Protein AF-A0AB38G124-F1 (afdb_monomer_lite)

Secondary structure (DSSP, 8-state):
---------------------THHHHHHHHT---TT--HHHHHHHHHHHHHHHHHHHHHHHHHHHHHHH-SS-TTS--HHHHHHHHHHHHHHHHHHHHHHHHHHHHHHHHHHH--

Foldseek 3Di:
DDDDDDDDPPPPPPPPPPPVVLVVVLVVLVPDDCPPPDLVRLVVLLVVLVVVLVVLVVVVVVLVVCVVPPPPPPPDDDPVVVVVSVSVSVSSNVSSVVSSVVSVVVSVVVVVVVD

Sequence (115 aa):
MANADTTTEACPDLLPASDIHYSMMAGALAGISFDDMSDEDCLTLMYCCDESRNGLCHCLSVLSNVLSNAKTTAEVTSPQEIAHTLSAISHLVPALTDLSRYLLTDLQQRRIVVN

Organism: NCBI:txid158877

pLDDT: mean 74.61, std 18.46, range [38.94, 96.0]

Radius of gyration: 23.44 Å; chains: 1; bounding box: 36×50×84 Å

Structure (mmCIF, N/CA/C/O backbone):
data_AF-A0AB38G124-F1
#
_entry.id   AF-A0AB38G124-F1
#
loop_
_atom_site.group_PDB
_atom_site.id
_atom_site.type_symbol
_atom_site.label_atom_id
_atom_site.label_alt_id
_atom_site.label_comp_id
_atom_site.label_asym_id
_atom_site.label_entity_id
_atom_site.label_seq_id
_atom_site.pdbx_PDB_ins_code
_atom_site.Cartn_x
_atom_site.Cartn_y
_atom_site.Cartn_z
_atom_site.occupancy
_atom_site.B_iso_or_equiv
_atom_site.auth_seq_id
_atom_site.auth_comp_id
_atom_site.auth_asym_id
_atom_site.auth_atom_id
_atom_site.pdbx_PDB_model_num
ATOM 1 N N . MET A 1 1 ? 15.152 -39.611 -56.383 1.00 39.06 1 MET A N 1
ATOM 2 C CA . MET A 1 1 ? 14.397 -38.350 -56.236 1.00 39.06 1 MET A CA 1
ATOM 3 C C . MET A 1 1 ? 13.471 -38.535 -55.051 1.00 39.06 1 MET A C 1
ATOM 5 O O . MET A 1 1 ? 12.558 -39.341 -55.152 1.00 39.06 1 MET A O 1
ATOM 9 N N . ALA A 1 2 ? 13.797 -37.923 -53.915 1.00 39.44 2 ALA A N 1
ATOM 10 C CA . ALA A 1 2 ? 13.037 -38.039 -52.674 1.00 39.44 2 ALA A CA 1
ATOM 11 C C . ALA A 1 2 ? 12.370 -36.690 -52.389 1.00 39.44 2 ALA A C 1
ATOM 13 O O . ALA A 1 2 ? 13.032 -35.657 -52.452 1.00 39.44 2 ALA A O 1
ATOM 14 N N . ASN A 1 3 ? 11.065 -36.733 -52.140 1.00 45.16 3 ASN A N 1
ATOM 15 C CA . ASN A 1 3 ? 10.234 -35.616 -51.718 1.00 45.16 3 ASN A CA 1
ATOM 16 C C . ASN A 1 3 ? 9.958 -35.800 -50.218 1.00 45.16 3 ASN A C 1
ATOM 18 O O . ASN A 1 3 ? 9.489 -36.870 -49.837 1.00 45.16 3 ASN A O 1
ATOM 22 N N . ALA A 1 4 ? 10.291 -34.804 -49.400 1.00 47.00 4 ALA A N 1
ATOM 23 C CA . ALA A 1 4 ? 9.842 -34.626 -48.014 1.00 47.00 4 ALA A CA 1
ATOM 24 C C . ALA A 1 4 ? 10.146 -33.157 -47.663 1.00 47.00 4 ALA A C 1
ATOM 26 O O . ALA A 1 4 ? 11.305 -32.751 -47.638 1.00 47.00 4 ALA A O 1
ATOM 27 N N . ASP A 1 5 ? 9.156 -32.284 -47.809 1.00 43.41 5 ASP A N 1
ATOM 28 C CA . ASP A 1 5 ? 8.234 -31.844 -46.751 1.00 43.41 5 ASP A CA 1
ATOM 29 C C . ASP A 1 5 ? 8.864 -30.815 -45.804 1.00 43.41 5 ASP A C 1
ATOM 31 O O . ASP A 1 5 ? 9.490 -31.104 -44.789 1.00 43.41 5 ASP A O 1
ATOM 35 N N . THR A 1 6 ? 8.648 -29.561 -46.199 1.00 49.34 6 THR A N 1
ATOM 36 C CA . THR A 1 6 ? 8.352 -28.424 -45.330 1.00 49.34 6 THR A CA 1
ATOM 37 C C . THR A 1 6 ? 7.479 -28.821 -44.141 1.00 49.34 6 THR A C 1
ATOM 39 O O . THR A 1 6 ? 6.321 -29.167 -44.343 1.00 49.34 6 THR A O 1
ATOM 42 N N . THR A 1 7 ? 7.971 -28.586 -42.926 1.00 43.94 7 THR A N 1
ATOM 43 C CA . THR A 1 7 ? 7.157 -27.966 -41.873 1.00 43.94 7 THR A CA 1
ATOM 44 C C . THR A 1 7 ? 8.047 -27.206 -40.902 1.00 43.94 7 THR A C 1
ATOM 46 O O . THR A 1 7 ? 8.925 -27.751 -40.240 1.00 43.94 7 THR A O 1
ATOM 49 N N . THR A 1 8 ? 7.800 -25.904 -40.891 1.00 48.78 8 THR A N 1
ATOM 50 C CA . THR A 1 8 ? 8.172 -24.913 -39.896 1.00 48.78 8 THR A CA 1
ATOM 51 C C . THR A 1 8 ? 7.670 -25.347 -38.519 1.00 48.78 8 THR A C 1
ATOM 53 O O . THR A 1 8 ? 6.530 -25.066 -38.166 1.00 48.78 8 THR A O 1
ATOM 56 N N . GLU A 1 9 ? 8.512 -25.991 -37.719 1.00 42.31 9 GLU A N 1
ATOM 57 C CA . GLU A 1 9 ? 8.310 -26.035 -36.268 1.00 42.31 9 GLU A CA 1
ATOM 58 C C . GLU A 1 9 ? 8.864 -24.718 -35.718 1.00 42.31 9 GLU A C 1
ATOM 60 O O . GLU A 1 9 ? 10.008 -24.612 -35.272 1.00 42.31 9 GLU A O 1
ATOM 65 N N . ALA A 1 10 ? 8.061 -23.662 -35.872 1.00 39.53 10 ALA A N 1
ATOM 66 C CA . ALA A 1 10 ? 8.247 -22.444 -35.109 1.00 39.53 10 ALA A CA 1
ATOM 67 C C . ALA A 1 10 ? 8.242 -22.856 -33.636 1.00 39.53 10 ALA A C 1
ATOM 69 O O . ALA A 1 10 ? 7.260 -23.415 -33.152 1.00 39.53 10 ALA A O 1
ATOM 70 N N . CYS A 1 11 ? 9.365 -22.614 -32.959 1.00 38.94 11 CYS A N 1
ATOM 71 C CA . CYS A 1 11 ? 9.455 -22.682 -31.511 1.00 38.94 11 CYS A CA 1
ATOM 72 C C . CYS A 1 11 ? 8.225 -21.952 -30.957 1.00 38.94 11 CYS A C 1
ATOM 74 O O . CYS A 1 11 ? 8.057 -20.774 -31.290 1.00 38.94 11 CYS A O 1
ATOM 76 N N . PRO A 1 12 ? 7.321 -22.616 -30.218 1.00 41.97 12 PRO A N 1
ATOM 77 C CA . PRO A 1 12 ? 6.221 -21.897 -29.622 1.00 41.97 12 PRO A CA 1
ATOM 78 C C . PRO A 1 12 ? 6.854 -20.898 -28.662 1.00 41.97 12 PRO A C 1
ATOM 80 O O . PRO A 1 12 ? 7.490 -21.290 -27.681 1.00 41.97 12 PRO A O 1
ATOM 83 N N . ASP A 1 13 ? 6.712 -19.614 -28.992 1.00 40.53 13 ASP A N 1
ATOM 84 C CA . ASP A 1 13 ? 6.847 -18.519 -28.047 1.00 40.53 13 ASP A CA 1
ATOM 85 C C . ASP A 1 13 ? 5.906 -18.851 -26.890 1.00 40.53 13 ASP A C 1
ATOM 87 O O . ASP A 1 13 ? 4.710 -18.554 -26.903 1.00 40.53 13 AS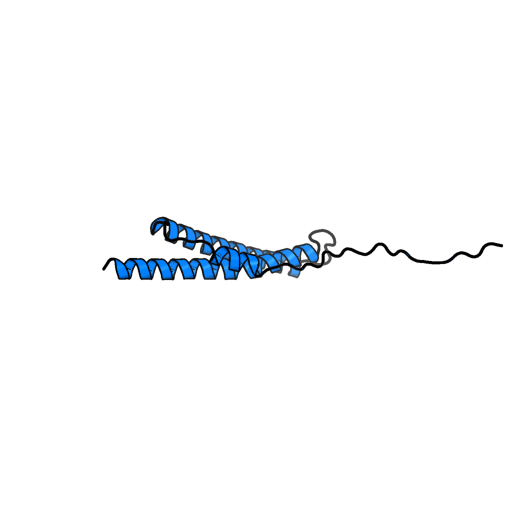P A O 1
ATOM 91 N N . LEU A 1 14 ? 6.458 -19.529 -25.887 1.00 43.69 14 LEU A N 1
ATOM 92 C CA . LEU A 1 14 ? 5.908 -19.622 -24.551 1.00 43.69 14 LEU A CA 1
ATOM 93 C C . LEU A 1 14 ? 6.038 -18.225 -23.949 1.00 43.69 14 LEU A C 1
ATOM 95 O O . LEU A 1 14 ? 6.822 -17.982 -23.035 1.00 43.69 14 LEU A O 1
ATOM 99 N N . LEU A 1 15 ? 5.250 -17.289 -24.480 1.00 45.47 15 LEU A N 1
ATOM 100 C CA . LEU A 1 15 ? 4.767 -16.184 -23.683 1.00 45.47 15 LEU A CA 1
ATOM 101 C C . LEU A 1 15 ? 4.152 -16.851 -22.455 1.00 45.47 15 LEU A C 1
ATOM 103 O O . LEU A 1 15 ? 3.250 -17.680 -22.628 1.00 45.47 15 LEU A O 1
ATOM 107 N N . PRO A 1 16 ? 4.630 -16.570 -21.231 1.00 42.09 16 PRO A N 1
ATOM 108 C CA . PRO A 1 16 ? 3.874 -16.985 -20.075 1.00 42.09 16 PRO A CA 1
ATOM 109 C C . PRO A 1 16 ? 2.514 -16.321 -20.254 1.00 42.09 16 PRO A C 1
ATOM 111 O O . PRO A 1 16 ? 2.410 -15.090 -20.250 1.00 42.09 16 PRO A O 1
ATOM 114 N N . ALA A 1 17 ? 1.502 -17.155 -20.513 1.00 43.25 17 ALA A N 1
ATOM 115 C CA . ALA A 1 17 ? 0.109 -16.810 -20.346 1.00 43.25 17 ALA A CA 1
ATOM 116 C C . ALA A 1 17 ? 0.044 -16.277 -18.927 1.00 43.25 17 ALA A C 1
ATOM 118 O O . ALA A 1 17 ? 0.119 -17.016 -17.947 1.00 43.25 17 ALA A O 1
ATOM 119 N N . SER A 1 18 ? 0.105 -14.960 -18.836 1.00 42.84 18 SER A N 1
ATOM 120 C CA . SER A 1 18 ? 0.210 -14.249 -17.591 1.00 42.84 18 SER A CA 1
ATOM 121 C C . SER A 1 18 ? -1.218 -14.146 -17.082 1.00 42.84 18 SER A C 1
ATOM 123 O O . SER A 1 18 ? -1.815 -13.078 -17.000 1.00 42.84 18 SER A O 1
ATOM 125 N N . ASP A 1 19 ? -1.760 -15.323 -16.755 1.00 43.50 19 ASP A N 1
ATOM 126 C CA . ASP A 1 19 ? -2.793 -15.534 -15.754 1.00 43.50 19 ASP A CA 1
ATOM 127 C C . ASP A 1 19 ? -2.196 -15.073 -14.436 1.00 43.50 19 ASP A C 1
ATOM 129 O O . ASP A 1 19 ? -1.821 -15.840 -13.547 1.00 43.50 19 ASP A O 1
ATOM 133 N N . ILE A 1 20 ? -2.003 -13.767 -14.332 1.00 46.50 20 ILE A N 1
ATOM 134 C CA . ILE A 1 20 ? -1.640 -13.216 -13.067 1.00 46.50 20 ILE A CA 1
ATOM 135 C C . ILE A 1 20 ? -2.947 -13.165 -12.286 1.00 46.50 20 ILE A C 1
ATOM 137 O O . ILE A 1 20 ? -3.822 -12.322 -12.492 1.00 46.50 20 ILE A O 1
ATOM 141 N N . HIS A 1 21 ? -3.099 -14.158 -11.422 1.00 48.78 21 HIS A N 1
ATOM 142 C CA . HIS A 1 21 ? -4.206 -14.301 -10.498 1.00 48.78 21 HIS A CA 1
ATOM 143 C C . HIS A 1 21 ? -4.133 -13.203 -9.420 1.00 48.78 21 HIS A C 1
ATOM 145 O O . HIS A 1 21 ? -3.794 -13.436 -8.261 1.00 48.78 21 HIS A O 1
ATOM 151 N N . TYR A 1 22 ? -4.440 -11.969 -9.817 1.00 52.28 22 TYR A N 1
ATOM 152 C CA . TYR A 1 22 ? -4.331 -10.763 -8.997 1.00 52.28 22 TYR A CA 1
ATOM 153 C C . TYR A 1 22 ? -5.416 -10.635 -7.914 1.00 52.28 22 TYR A C 1
ATOM 155 O O . TYR A 1 22 ? -5.301 -9.794 -7.025 1.00 52.28 22 TYR A O 1
ATOM 163 N N . SER A 1 23 ? -6.429 -11.510 -7.915 1.00 55.50 23 SER A N 1
ATOM 164 C CA . SER A 1 23 ? -7.394 -11.635 -6.813 1.00 55.50 23 SER A CA 1
ATOM 165 C C . SER A 1 23 ? -6.848 -12.429 -5.619 1.00 55.50 23 SER A C 1
ATOM 167 O O . SER A 1 23 ? -7.428 -12.364 -4.535 1.00 55.50 23 SER A O 1
ATOM 169 N N . MET A 1 24 ? -5.740 -13.168 -5.780 1.00 65.00 24 MET A N 1
ATOM 170 C CA . MET A 1 24 ? -5.233 -14.052 -4.724 1.00 65.00 24 MET A CA 1
ATOM 171 C C . MET A 1 24 ? -4.633 -13.290 -3.553 1.00 65.00 24 MET A C 1
ATOM 173 O O . MET A 1 24 ? -4.784 -13.738 -2.428 1.00 65.00 24 MET A O 1
ATOM 177 N N . MET A 1 25 ? -3.980 -12.147 -3.778 1.00 68.69 25 MET A N 1
ATOM 178 C CA . MET A 1 25 ? -3.356 -11.407 -2.678 1.00 68.69 25 MET A CA 1
ATOM 179 C C . MET A 1 25 ? -4.393 -10.700 -1.802 1.00 68.69 25 MET A C 1
ATOM 181 O O . MET A 1 25 ? -4.335 -10.810 -0.582 1.00 68.69 25 MET A O 1
ATOM 185 N N . ALA A 1 26 ? -5.375 -10.032 -2.413 1.00 63.09 26 ALA A N 1
ATOM 186 C CA . ALA A 1 26 ? -6.496 -9.454 -1.675 1.00 63.09 26 ALA A CA 1
ATOM 187 C C . ALA A 1 26 ? -7.295 -10.545 -0.939 1.00 63.09 26 ALA A C 1
ATOM 189 O O . ALA A 1 26 ? -7.620 -10.383 0.234 1.00 63.09 26 ALA A O 1
ATOM 190 N N . GLY A 1 27 ? -7.537 -11.688 -1.594 1.00 67.81 27 GLY A N 1
ATOM 191 C CA . GLY A 1 27 ? -8.168 -12.850 -0.964 1.00 67.81 27 GLY A CA 1
ATOM 192 C C . GLY A 1 27 ? -7.339 -13.450 0.176 1.00 67.81 27 GLY A C 1
ATOM 193 O O . GLY A 1 27 ? -7.895 -13.801 1.211 1.00 67.81 27 GLY A O 1
ATOM 194 N N . ALA A 1 28 ? -6.014 -13.524 0.025 1.00 77.31 28 ALA A N 1
ATOM 195 C CA . ALA A 1 28 ? -5.110 -14.017 1.059 1.00 77.31 28 ALA A CA 1
ATOM 196 C C . ALA A 1 28 ? -5.109 -13.095 2.280 1.00 77.31 28 ALA A C 1
ATOM 198 O O . ALA A 1 28 ? -5.203 -13.588 3.397 1.00 77.31 28 ALA A O 1
ATOM 199 N N . LEU A 1 29 ? -5.073 -11.774 2.073 1.00 71.50 29 LEU A N 1
ATOM 200 C CA . LEU A 1 29 ? -5.157 -10.790 3.155 1.00 71.50 29 LEU A CA 1
ATOM 201 C C . LEU A 1 29 ? -6.506 -10.840 3.878 1.00 71.50 29 LEU A C 1
ATOM 203 O O . LEU A 1 29 ? -6.534 -10.760 5.100 1.00 71.50 29 LEU A O 1
ATOM 207 N N . ALA A 1 30 ? -7.608 -11.031 3.147 1.00 68.12 30 ALA A N 1
ATOM 208 C CA . ALA A 1 30 ? -8.935 -11.202 3.740 1.00 68.12 30 ALA A CA 1
ATOM 209 C C . ALA A 1 30 ? -9.065 -12.485 4.584 1.00 68.12 30 ALA A C 1
ATOM 211 O O . ALA A 1 30 ? -9.941 -12.567 5.440 1.00 68.12 30 ALA A O 1
ATOM 212 N N . GLY A 1 31 ? -8.218 -13.488 4.337 1.00 70.31 31 GLY A N 1
ATOM 213 C CA . GLY A 1 31 ? -8.179 -14.739 5.095 1.00 70.31 31 GLY A CA 1
ATOM 214 C C . GLY A 1 31 ? -7.298 -14.704 6.346 1.00 70.31 31 GLY A C 1
ATOM 215 O O . GLY A 1 31 ? -7.254 -15.698 7.070 1.00 70.31 31 GLY A O 1
ATOM 216 N N . ILE A 1 32 ? -6.580 -13.606 6.605 1.00 80.38 32 ILE A N 1
ATOM 217 C CA . ILE A 1 32 ? -5.770 -13.458 7.818 1.00 80.38 32 ILE A CA 1
ATOM 218 C C . ILE A 1 32 ? -6.703 -13.100 8.981 1.00 80.38 32 ILE A C 1
ATOM 220 O O . ILE A 1 32 ? -7.417 -12.102 8.918 1.00 80.38 32 ILE A O 1
ATOM 224 N N . SER A 1 33 ? -6.689 -13.907 10.046 1.00 81.69 33 SER A N 1
ATOM 225 C CA . SER A 1 33 ? -7.329 -13.537 11.314 1.00 81.69 33 SER A CA 1
ATOM 226 C C . SER A 1 33 ? -6.400 -12.631 12.120 1.00 81.69 33 SER A C 1
ATOM 228 O O . SER A 1 33 ? -5.192 -12.867 12.195 1.00 81.69 33 SER A O 1
ATOM 230 N N . PHE A 1 34 ? -6.989 -11.605 12.732 1.00 83.94 34 PHE A N 1
ATOM 231 C CA . PHE A 1 34 ? -6.317 -10.645 13.608 1.00 83.94 34 PHE A CA 1
ATOM 232 C C . PHE A 1 34 ? -6.871 -10.696 15.041 1.00 83.94 34 PHE A C 1
ATOM 234 O O . PHE A 1 34 ? -6.611 -9.795 15.836 1.00 83.94 34 PHE A O 1
ATOM 241 N N . ASP A 1 35 ? -7.639 -11.735 15.380 1.00 83.75 35 ASP A N 1
ATOM 242 C CA . ASP A 1 35 ? -8.394 -11.816 16.639 1.00 83.75 35 ASP A CA 1
ATOM 243 C C . ASP A 1 35 ? -7.474 -11.782 17.871 1.00 83.75 35 ASP A C 1
ATOM 245 O O . ASP A 1 35 ? -7.780 -11.117 18.858 1.00 83.75 35 ASP A O 1
ATOM 249 N N . ASP A 1 36 ? -6.301 -12.414 17.776 1.00 85.31 36 ASP A N 1
ATOM 250 C CA . ASP A 1 36 ? -5.302 -12.473 18.854 1.00 85.31 36 ASP A CA 1
ATOM 251 C C . ASP A 1 36 ? -4.325 -11.279 18.862 1.00 85.31 36 ASP A C 1
ATOM 253 O O . ASP A 1 36 ? -3.429 -11.201 19.705 1.00 85.31 36 ASP A O 1
ATOM 257 N N . MET A 1 37 ? -4.455 -10.351 17.912 1.00 89.19 37 MET A N 1
ATOM 258 C CA . MET A 1 37 ? -3.546 -9.214 17.773 1.00 89.19 37 MET A CA 1
ATOM 259 C C . MET A 1 37 ? -3.907 -8.109 18.769 1.00 89.19 37 MET A C 1
ATOM 261 O O . MET A 1 37 ? -5.083 -7.774 18.927 1.00 89.19 37 MET A O 1
ATOM 265 N N . SER A 1 38 ? -2.911 -7.535 19.448 1.00 91.62 38 SER A N 1
ATOM 266 C CA . SER A 1 38 ? -3.151 -6.462 20.417 1.00 91.62 38 SER A CA 1
ATOM 267 C C . SER A 1 38 ? -3.556 -5.150 19.732 1.00 91.62 38 SER A C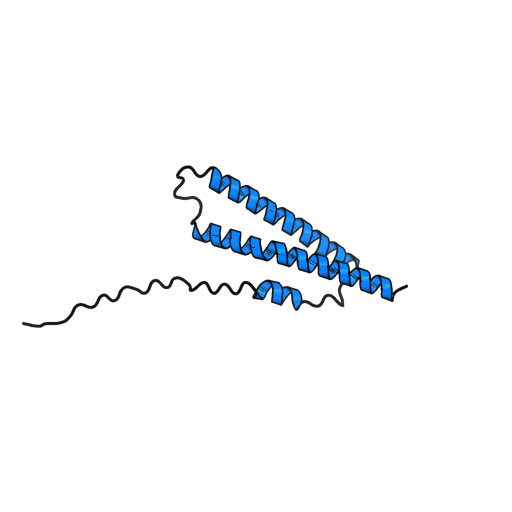 1
ATOM 269 O O . SER A 1 38 ? -3.230 -4.916 18.567 1.00 91.62 38 SER A O 1
ATOM 271 N N . ASP A 1 39 ? -4.228 -4.256 20.466 1.00 91.25 39 ASP A N 1
ATOM 272 C CA . ASP A 1 39 ? -4.602 -2.932 19.951 1.00 91.25 39 ASP A CA 1
ATOM 273 C C . ASP A 1 39 ? -3.380 -2.133 19.454 1.00 91.25 39 ASP A C 1
ATOM 275 O O . ASP A 1 39 ? -3.453 -1.447 18.433 1.00 91.25 39 ASP A O 1
ATOM 279 N N . GLU A 1 40 ? -2.251 -2.227 20.162 1.00 92.44 40 GLU A N 1
ATOM 280 C CA . GLU A 1 40 ? -1.001 -1.541 19.813 1.00 92.44 40 GLU A CA 1
ATOM 281 C C . GLU A 1 40 ? -0.381 -2.106 18.530 1.00 92.44 40 GLU A C 1
ATOM 283 O O . GLU A 1 40 ? 0.031 -1.346 17.645 1.00 92.44 40 GLU A O 1
ATOM 288 N N . ASP A 1 41 ? -0.383 -3.431 18.384 1.00 91.62 41 ASP A N 1
ATOM 289 C CA . ASP A 1 41 ? 0.094 -4.083 17.169 1.00 91.62 41 ASP A CA 1
ATOM 290 C C . ASP A 1 41 ? -0.794 -3.712 15.975 1.00 91.62 41 ASP A C 1
ATOM 292 O O . ASP A 1 41 ? -0.281 -3.422 14.892 1.00 91.62 41 ASP A O 1
ATOM 296 N N . CYS A 1 42 ? -2.121 -3.662 16.157 1.00 90.81 42 CYS A N 1
ATOM 297 C CA . CYS A 1 42 ? -3.068 -3.251 15.113 1.00 90.81 42 CYS A CA 1
ATOM 298 C C . CYS A 1 42 ? -2.784 -1.825 14.631 1.00 90.81 42 CYS A C 1
ATOM 300 O O . CYS A 1 42 ? -2.716 -1.581 13.424 1.00 90.81 42 CYS A O 1
ATOM 302 N N . LEU A 1 43 ? -2.557 -0.891 15.558 1.00 91.88 43 LEU A N 1
ATOM 303 C CA . LEU A 1 43 ? -2.180 0.486 15.227 1.00 91.88 43 LEU A CA 1
ATOM 304 C C . LE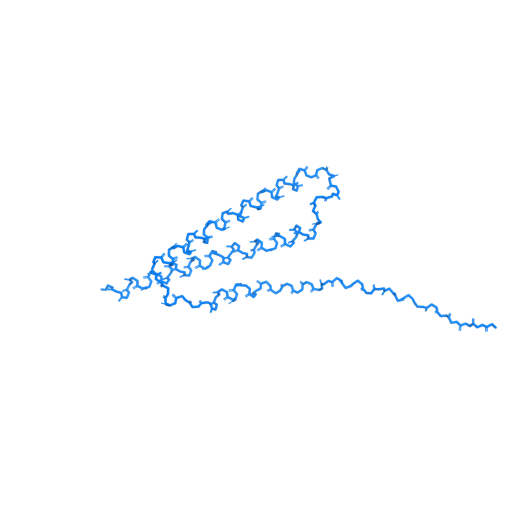U A 1 43 ? -0.834 0.550 14.493 1.00 91.88 43 LEU A C 1
ATOM 306 O O . LEU A 1 43 ? -0.706 1.284 13.510 1.00 91.88 43 LEU A O 1
ATOM 310 N N . THR A 1 44 ? 0.145 -0.246 14.925 1.00 94.12 44 THR A N 1
ATOM 311 C CA . THR A 1 44 ? 1.458 -0.343 14.271 1.00 94.12 44 THR A CA 1
ATOM 312 C C . THR A 1 44 ? 1.326 -0.869 12.844 1.00 94.12 44 THR A C 1
ATOM 314 O O . THR A 1 44 ? 1.863 -0.274 11.910 1.00 94.12 44 THR A O 1
ATOM 317 N N . LEU A 1 45 ? 0.548 -1.933 12.633 1.00 92.38 45 LEU A N 1
ATOM 318 C CA . LEU A 1 45 ? 0.312 -2.489 11.302 1.00 92.38 45 LEU A CA 1
ATOM 319 C C . LEU A 1 45 ? -0.431 -1.502 10.395 1.00 92.38 45 LEU A C 1
ATOM 321 O O . LEU A 1 45 ? -0.078 -1.360 9.222 1.00 92.38 45 LEU A O 1
ATOM 325 N N . MET A 1 46 ? -1.418 -0.774 10.923 1.00 92.50 46 MET A N 1
ATOM 326 C CA . MET A 1 46 ? -2.088 0.298 10.182 1.00 92.50 46 MET A CA 1
ATOM 327 C C . MET A 1 46 ? -1.109 1.398 9.756 1.00 92.50 46 MET A C 1
ATOM 329 O O . MET A 1 46 ? -1.179 1.856 8.613 1.00 92.50 46 MET A O 1
ATOM 333 N N . TYR A 1 47 ? -0.186 1.794 10.638 1.00 94.06 47 TYR A N 1
ATOM 334 C CA . TYR A 1 47 ? 0.871 2.752 10.314 1.00 94.06 47 TYR A CA 1
ATOM 335 C C . TYR A 1 47 ? 1.789 2.218 9.203 1.00 94.06 47 TYR A C 1
ATOM 337 O O . TYR A 1 47 ? 1.995 2.902 8.201 1.00 94.06 47 TYR A O 1
ATOM 345 N N . CYS A 1 48 ? 2.247 0.965 9.302 1.00 94.19 48 CYS A N 1
ATOM 346 C CA . CYS A 1 48 ? 3.051 0.327 8.254 1.00 94.19 48 CYS A CA 1
ATOM 347 C C . CYS A 1 48 ? 2.311 0.250 6.907 1.00 94.19 48 CYS A C 1
ATOM 349 O O . CYS A 1 48 ? 2.927 0.417 5.851 1.00 94.19 48 CYS A O 1
ATOM 351 N N . CYS A 1 49 ? 0.990 0.031 6.919 1.00 92.62 49 CYS A N 1
ATOM 352 C CA . CYS A 1 49 ? 0.165 0.071 5.710 1.00 92.62 49 CYS A CA 1
ATOM 353 C C . CYS A 1 49 ? 0.133 1.474 5.087 1.00 92.62 49 CYS A C 1
ATOM 355 O O . CYS A 1 49 ? 0.133 1.602 3.863 1.00 92.62 49 CYS A O 1
ATOM 357 N N . ASP A 1 50 ? 0.085 2.536 5.893 1.00 93.56 50 ASP A N 1
ATOM 358 C CA . ASP A 1 50 ? 0.140 3.913 5.396 1.00 93.56 50 ASP A CA 1
ATOM 359 C C . ASP A 1 50 ? 1.513 4.266 4.820 1.00 93.56 50 ASP A C 1
ATOM 361 O O . ASP A 1 50 ? 1.604 4.715 3.676 1.00 93.56 50 ASP A O 1
ATOM 365 N N . GLU A 1 51 ? 2.583 3.954 5.549 1.00 96.00 51 GLU A N 1
ATOM 366 C CA . GLU A 1 51 ? 3.958 4.160 5.093 1.00 96.00 51 GLU A CA 1
ATOM 367 C C . GLU A 1 51 ? 4.229 3.426 3.770 1.00 96.00 51 GLU A C 1
ATOM 369 O O . GLU A 1 51 ? 4.724 4.020 2.808 1.00 96.00 51 GLU A O 1
ATOM 374 N N . SER A 1 52 ? 3.809 2.162 3.675 1.00 94.62 52 SER A N 1
ATOM 375 C CA . SER A 1 52 ? 3.967 1.353 2.462 1.00 94.62 52 SER A CA 1
ATOM 376 C C . SER A 1 52 ? 3.190 1.930 1.278 1.00 94.62 52 SER A C 1
ATOM 378 O O . SER A 1 52 ? 3.724 2.011 0.172 1.00 94.62 52 SER A O 1
ATOM 380 N N . ARG A 1 53 ? 1.947 2.388 1.485 1.00 94.62 53 ARG A N 1
ATOM 381 C CA . ARG A 1 53 ? 1.159 3.044 0.425 1.00 94.62 53 ARG A CA 1
ATOM 382 C C . ARG A 1 53 ? 1.824 4.326 -0.056 1.00 94.62 53 ARG A C 1
ATOM 384 O O . ARG A 1 53 ? 1.921 4.534 -1.264 1.00 94.62 53 ARG A O 1
ATOM 391 N N . ASN A 1 54 ? 2.326 5.148 0.863 1.00 93.94 54 ASN A N 1
ATOM 392 C CA . ASN A 1 54 ? 3.052 6.370 0.522 1.00 93.94 54 ASN A CA 1
ATOM 393 C C . ASN A 1 54 ? 4.314 6.058 -0.295 1.00 93.94 54 ASN A C 1
ATOM 395 O O . ASN A 1 54 ? 4.548 6.693 -1.326 1.00 93.94 54 ASN A O 1
ATOM 399 N N . GLY A 1 55 ? 5.073 5.031 0.098 1.00 94.69 55 GLY A N 1
ATOM 400 C CA . GLY A 1 55 ? 6.229 4.541 -0.655 1.00 94.69 55 GLY A CA 1
ATOM 401 C C . GLY A 1 55 ? 5.866 4.078 -2.069 1.00 94.69 55 GLY A C 1
ATOM 402 O O . GLY A 1 55 ? 6.497 4.497 -3.037 1.00 94.69 55 GLY A O 1
ATOM 403 N N . LEU A 1 56 ? 4.801 3.288 -2.221 1.00 94.31 56 LEU A N 1
ATOM 404 C CA . LEU A 1 56 ? 4.333 2.805 -3.526 1.00 94.31 56 LEU A CA 1
ATOM 405 C C . LEU A 1 56 ? 3.852 3.950 -4.436 1.00 94.31 56 LEU A C 1
ATOM 407 O O . LEU A 1 56 ? 4.196 3.991 -5.618 1.00 94.31 56 LEU A O 1
ATOM 411 N N . CYS A 1 57 ? 3.114 4.921 -3.894 1.00 93.00 57 CYS A N 1
ATOM 412 C CA . CYS A 1 57 ? 2.713 6.128 -4.623 1.00 93.00 57 CYS A CA 1
ATOM 413 C C . CYS A 1 57 ? 3.924 6.980 -5.038 1.00 93.00 57 CYS A C 1
ATOM 415 O O . CYS A 1 57 ? 3.959 7.539 -6.141 1.00 93.00 57 CYS A O 1
ATOM 417 N N . HIS A 1 58 ? 4.950 7.051 -4.188 1.00 91.62 58 HIS A N 1
ATOM 418 C CA . HIS A 1 58 ? 6.212 7.690 -4.539 1.00 91.62 58 HIS A CA 1
ATOM 419 C C . HIS A 1 58 ? 6.923 6.940 -5.676 1.00 91.62 58 HIS A C 1
ATOM 421 O O . HIS A 1 58 ? 7.349 7.577 -6.640 1.00 91.62 58 HIS A O 1
ATOM 427 N N . CYS A 1 59 ? 6.967 5.603 -5.642 1.00 90.50 59 CYS A N 1
ATOM 428 C CA . CYS A 1 59 ? 7.502 4.791 -6.739 1.00 90.50 59 CYS A CA 1
ATOM 429 C C . CYS A 1 59 ? 6.790 5.076 -8.069 1.00 90.50 59 CYS A C 1
ATOM 431 O O . CYS A 1 59 ? 7.463 5.239 -9.085 1.00 90.50 59 CYS A O 1
ATOM 433 N N . LEU A 1 60 ? 5.456 5.213 -8.075 1.00 90.81 60 LEU A N 1
ATOM 434 C CA . LEU A 1 60 ? 4.710 5.613 -9.280 1.00 90.81 60 LEU A CA 1
ATOM 435 C C . LEU A 1 60 ? 5.135 6.991 -9.794 1.00 90.81 60 LEU A C 1
ATOM 437 O O . LEU A 1 60 ? 5.267 7.187 -11.002 1.00 90.81 60 LEU A O 1
ATOM 441 N N . SER A 1 61 ? 5.375 7.938 -8.887 1.00 87.75 61 SER A N 1
ATOM 442 C CA . SER A 1 61 ? 5.822 9.289 -9.243 1.00 87.75 61 SER A CA 1
ATOM 443 C C . SER A 1 61 ? 7.217 9.269 -9.878 1.00 87.75 61 SER A C 1
ATOM 445 O O . SER A 1 61 ? 7.439 9.903 -10.910 1.00 87.75 61 SER A O 1
ATOM 447 N N . VAL A 1 62 ? 8.144 8.489 -9.309 1.00 87.19 62 VAL A N 1
ATOM 448 C CA . VAL A 1 62 ? 9.491 8.283 -9.865 1.00 87.19 62 VAL A CA 1
ATOM 449 C C . VAL A 1 62 ? 9.416 7.608 -11.232 1.00 87.19 62 VAL A C 1
ATOM 451 O O . VAL A 1 62 ? 10.036 8.084 -12.181 1.00 87.19 62 VAL A O 1
ATOM 454 N N . LEU A 1 63 ? 8.622 6.545 -11.363 1.00 87.31 63 LEU A N 1
ATOM 455 C CA . LEU A 1 63 ? 8.469 5.798 -12.611 1.00 87.31 63 LEU A CA 1
ATOM 456 C C . LEU A 1 63 ? 7.848 6.660 -13.720 1.00 87.31 63 LEU A C 1
ATOM 458 O O . LEU A 1 63 ? 8.336 6.652 -14.847 1.00 87.31 63 LEU A O 1
ATOM 462 N N . SER A 1 64 ? 6.843 7.473 -13.393 1.00 84.75 64 SER A N 1
ATOM 463 C CA . SER A 1 64 ? 6.268 8.462 -14.312 1.00 84.75 64 SER A CA 1
ATOM 464 C C . SER A 1 64 ? 7.312 9.479 -14.791 1.00 84.75 64 SER A C 1
ATOM 466 O O . SER A 1 64 ? 7.387 9.788 -15.983 1.00 84.75 64 SER A O 1
ATOM 468 N N . ASN A 1 65 ? 8.173 9.958 -13.887 1.00 82.62 65 ASN A N 1
ATOM 469 C CA . ASN A 1 65 ? 9.250 10.883 -14.231 1.00 82.62 65 ASN A CA 1
ATOM 470 C C . ASN A 1 65 ? 10.317 10.227 -15.127 1.00 82.62 65 ASN A C 1
ATOM 472 O O . ASN A 1 65 ?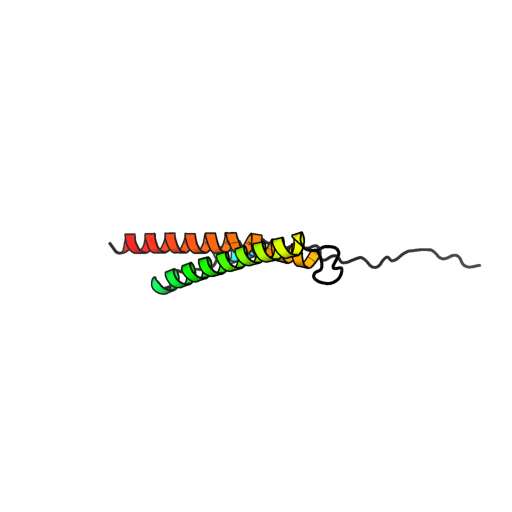 10.782 10.848 -16.081 1.00 82.62 65 ASN A O 1
ATOM 476 N N . VAL A 1 66 ? 10.683 8.970 -14.860 1.00 82.81 66 VAL A N 1
ATOM 477 C CA . VAL A 1 66 ? 11.599 8.197 -15.717 1.00 82.81 66 VAL A CA 1
ATOM 478 C C . VAL A 1 66 ? 11.000 8.018 -17.112 1.00 82.81 66 VAL A C 1
ATOM 480 O O . VAL A 1 66 ? 11.663 8.333 -18.096 1.00 82.81 66 VAL A O 1
ATOM 483 N N . LEU A 1 67 ? 9.734 7.601 -17.206 1.00 80.31 67 LEU A N 1
ATOM 484 C CA . LEU A 1 67 ? 9.026 7.421 -18.477 1.00 80.31 67 LEU A CA 1
ATOM 485 C C . LEU A 1 67 ? 8.901 8.725 -19.276 1.00 80.31 67 LEU A C 1
ATOM 487 O O . LEU A 1 67 ? 9.124 8.733 -20.483 1.00 80.31 67 LEU A O 1
ATOM 491 N N . SER A 1 68 ? 8.586 9.838 -18.610 1.00 78.38 68 SER A N 1
ATOM 492 C CA . SER A 1 68 ? 8.406 11.148 -19.259 1.00 78.38 68 SER A CA 1
ATOM 493 C C . SER A 1 68 ? 9.720 11.739 -19.782 1.00 78.38 68 SER A C 1
ATOM 495 O O . SER A 1 68 ? 9.724 12.466 -20.775 1.00 78.38 68 SER A O 1
ATOM 497 N N . ASN A 1 69 ? 10.841 11.417 -19.129 1.00 75.38 69 ASN A N 1
ATOM 498 C CA . ASN A 1 69 ? 12.173 11.905 -19.493 1.00 75.38 69 ASN A CA 1
ATOM 499 C C . ASN A 1 69 ? 12.971 10.921 -20.360 1.00 75.38 69 ASN A C 1
ATOM 501 O O . ASN A 1 69 ? 14.075 11.260 -20.793 1.00 75.38 69 ASN A O 1
ATOM 505 N N . ALA A 1 70 ? 12.429 9.733 -20.641 1.00 69.94 70 ALA A N 1
ATOM 506 C CA . ALA A 1 70 ? 13.048 8.722 -21.489 1.00 69.94 70 ALA A CA 1
ATOM 507 C C . ALA A 1 70 ? 13.045 9.158 -22.966 1.00 69.94 70 ALA A C 1
ATOM 509 O O . ALA A 1 70 ? 12.330 8.626 -23.814 1.00 69.94 70 ALA A O 1
ATOM 510 N N . LYS A 1 71 ? 13.888 10.134 -23.312 1.00 59.66 71 LYS A N 1
ATOM 511 C CA . LYS A 1 71 ? 14.309 10.358 -24.695 1.00 59.66 71 LYS A CA 1
ATOM 512 C C . LYS A 1 71 ? 15.267 9.229 -25.072 1.00 59.66 71 LYS A C 1
ATOM 514 O O . LYS A 1 71 ? 16.468 9.331 -24.848 1.00 59.66 71 LYS A O 1
ATOM 519 N N . THR A 1 72 ? 14.741 8.156 -25.664 1.00 55.41 72 THR A N 1
ATOM 520 C CA . THR A 1 72 ? 15.541 7.169 -26.424 1.00 55.41 72 THR A CA 1
ATOM 521 C C . THR A 1 72 ? 16.684 6.487 -25.653 1.00 55.41 72 THR A C 1
ATOM 523 O O . THR A 1 72 ? 17.742 6.229 -26.217 1.00 55.41 72 THR A O 1
ATOM 526 N N . THR A 1 73 ? 16.510 6.151 -24.376 1.00 48.72 73 THR A N 1
ATOM 527 C CA . THR A 1 73 ? 17.465 5.278 -23.670 1.00 48.72 73 THR A CA 1
ATOM 528 C C . THR A 1 73 ? 17.009 3.830 -23.779 1.00 48.72 73 THR A C 1
ATOM 530 O O . THR A 1 73 ? 16.182 3.366 -22.999 1.00 48.72 73 THR A O 1
ATOM 533 N N . ALA A 1 74 ? 17.545 3.137 -24.781 1.00 51.66 74 ALA A N 1
ATOM 534 C CA . ALA A 1 74 ? 17.218 1.767 -25.174 1.00 51.66 74 ALA A CA 1
ATOM 535 C C . ALA A 1 74 ? 17.627 0.665 -24.167 1.00 51.66 74 ALA A C 1
ATOM 537 O O . ALA A 1 74 ? 17.557 -0.506 -24.517 1.00 51.66 74 ALA A O 1
ATOM 538 N N . GLU A 1 75 ? 18.045 0.990 -22.938 1.00 56.28 75 GLU A N 1
ATOM 539 C CA . GLU A 1 75 ? 18.693 -0.002 -22.057 1.00 56.28 75 GLU A CA 1
ATOM 540 C C . GLU A 1 75 ? 18.190 -0.075 -20.611 1.00 56.28 75 GLU A C 1
ATOM 542 O O . GLU A 1 75 ? 18.598 -0.981 -19.894 1.00 56.28 75 GLU A O 1
ATOM 547 N N . VAL A 1 76 ? 17.325 0.824 -20.132 1.00 56.41 76 VAL A N 1
ATOM 548 C CA . VAL A 1 76 ? 17.186 0.956 -18.665 1.00 56.41 76 VAL A CA 1
ATOM 549 C C . VAL A 1 76 ? 16.071 0.101 -18.055 1.00 56.41 76 VAL A C 1
ATOM 551 O O . VAL A 1 76 ? 16.166 -0.260 -16.885 1.00 56.41 76 VAL A O 1
ATOM 554 N N . THR A 1 77 ? 15.020 -0.269 -18.791 1.00 61.91 77 THR A N 1
ATOM 555 C CA . THR A 1 77 ? 13.970 -1.165 -18.262 1.00 61.91 77 THR A CA 1
ATOM 556 C C . THR A 1 77 ? 13.125 -1.710 -19.405 1.00 61.91 77 THR A C 1
ATOM 558 O O . THR A 1 77 ? 12.687 -0.939 -20.266 1.00 61.91 77 THR A O 1
ATOM 561 N N . SER A 1 78 ? 12.873 -3.018 -19.439 1.00 74.31 78 SER A N 1
ATOM 562 C CA . SER A 1 78 ? 11.961 -3.566 -20.443 1.00 74.31 78 SER A CA 1
ATOM 563 C C . SER A 1 78 ? 10.540 -3.026 -20.196 1.00 74.31 78 SER A C 1
ATOM 565 O O . SER A 1 78 ? 10.107 -2.920 -19.043 1.00 74.31 78 SER A O 1
ATOM 567 N N . PRO A 1 79 ? 9.761 -2.700 -21.245 1.00 74.56 79 PRO A N 1
ATOM 568 C CA . PRO A 1 79 ? 8.360 -2.296 -21.083 1.00 74.56 79 PRO A CA 1
ATOM 569 C C . PRO A 1 79 ? 7.537 -3.302 -20.263 1.00 74.56 79 PRO A C 1
ATOM 571 O O . PRO A 1 79 ? 6.599 -2.925 -19.562 1.00 74.56 79 PRO A O 1
ATOM 574 N N . GLN A 1 80 ? 7.923 -4.578 -20.318 1.00 75.00 80 GLN A N 1
ATOM 575 C CA . GLN A 1 80 ? 7.310 -5.663 -19.566 1.00 75.00 80 GLN A CA 1
ATOM 576 C C . GLN A 1 80 ? 7.556 -5.548 -18.051 1.00 75.00 80 GLN A C 1
ATOM 578 O O . GLN A 1 80 ? 6.612 -5.676 -17.276 1.00 75.00 80 GLN A O 1
ATOM 583 N N . GLU A 1 81 ? 8.775 -5.239 -17.605 1.00 78.25 81 GLU A N 1
ATOM 584 C CA . GLU A 1 81 ? 9.079 -5.007 -16.180 1.00 78.25 81 GLU A CA 1
ATOM 585 C C . GLU A 1 81 ? 8.332 -3.791 -15.619 1.00 78.25 81 GLU A C 1
ATOM 587 O O . GLU A 1 81 ? 7.836 -3.823 -14.489 1.00 78.25 81 GLU A O 1
ATOM 592 N N . ILE A 1 82 ? 8.191 -2.733 -16.423 1.00 82.25 82 ILE A N 1
ATOM 593 C CA . ILE A 1 82 ? 7.403 -1.548 -16.059 1.00 82.25 82 ILE A CA 1
ATOM 594 C C . ILE A 1 82 ? 5.927 -1.925 -15.905 1.00 82.25 82 ILE A C 1
ATOM 596 O O . ILE A 1 82 ? 5.306 -1.566 -14.904 1.00 82.25 82 ILE A O 1
ATOM 600 N N . ALA A 1 83 ? 5.374 -2.684 -16.853 1.00 80.06 83 ALA A N 1
ATOM 601 C CA . ALA A 1 83 ? 3.996 -3.159 -16.780 1.00 80.06 83 ALA A CA 1
ATOM 602 C C . ALA A 1 83 ? 3.759 -4.054 -15.550 1.00 80.06 83 ALA A C 1
ATOM 604 O O . ALA A 1 83 ? 2.767 -3.870 -14.842 1.00 80.06 83 ALA A O 1
ATOM 605 N N . HIS A 1 84 ? 4.684 -4.967 -15.239 1.00 81.62 84 HIS A N 1
ATOM 606 C CA . HIS A 1 84 ? 4.609 -5.799 -14.035 1.00 81.62 84 HIS A CA 1
ATOM 607 C C . HIS A 1 84 ? 4.675 -4.967 -12.750 1.00 81.62 84 HIS A C 1
ATOM 609 O O . HIS A 1 84 ? 3.881 -5.194 -11.838 1.00 81.62 84 HIS A O 1
ATOM 615 N N . THR A 1 85 ? 5.559 -3.970 -12.697 1.00 85.19 85 THR A N 1
ATOM 616 C CA . THR A 1 85 ? 5.696 -3.069 -11.542 1.00 85.19 85 THR A CA 1
ATOM 617 C C . THR A 1 85 ? 4.430 -2.242 -11.325 1.00 85.19 85 THR A C 1
ATOM 619 O O . THR A 1 85 ? 3.895 -2.207 -10.217 1.00 85.19 85 THR A O 1
ATOM 622 N N . LEU A 1 86 ? 3.909 -1.616 -12.385 1.00 87.19 86 LEU A N 1
ATOM 623 C CA . LEU A 1 86 ? 2.657 -0.856 -12.340 1.00 87.19 86 LEU A CA 1
ATOM 624 C C . LEU A 1 86 ? 1.493 -1.730 -11.880 1.00 87.19 86 LEU A C 1
ATOM 626 O O . LEU A 1 86 ? 0.718 -1.323 -11.015 1.00 87.19 86 LEU A O 1
ATOM 630 N N . SER A 1 87 ? 1.408 -2.945 -12.420 1.00 84.44 87 SER A N 1
ATOM 631 C CA . SER A 1 87 ? 0.391 -3.908 -12.030 1.00 84.44 87 SER A CA 1
ATOM 632 C C . SER A 1 87 ? 0.503 -4.265 -10.548 1.00 84.44 87 SER A C 1
ATOM 634 O O . SER A 1 87 ? -0.473 -4.120 -9.814 1.00 84.44 87 SER A O 1
ATOM 636 N N . ALA A 1 88 ? 1.686 -4.638 -10.055 1.00 85.69 88 ALA A N 1
ATOM 637 C CA . ALA A 1 88 ? 1.890 -4.952 -8.640 1.00 85.69 88 ALA A CA 1
ATOM 638 C C . ALA A 1 88 ? 1.474 -3.786 -7.728 1.00 85.69 88 ALA A C 1
ATOM 640 O O . ALA A 1 88 ? 0.700 -3.983 -6.791 1.00 85.69 88 ALA A O 1
ATOM 641 N N . ILE A 1 89 ? 1.904 -2.559 -8.045 1.00 90.00 89 ILE A N 1
ATOM 642 C CA . ILE A 1 89 ? 1.538 -1.368 -7.269 1.00 90.00 89 ILE A CA 1
ATOM 643 C C . ILE A 1 89 ? 0.018 -1.136 -7.284 1.00 90.00 89 ILE A C 1
ATOM 645 O O . ILE A 1 89 ? -0.567 -0.863 -6.233 1.00 90.00 89 ILE A O 1
ATOM 649 N N . SER A 1 90 ? -0.631 -1.285 -8.444 1.00 86.38 90 SER A N 1
ATOM 650 C CA . SER A 1 90 ? -2.080 -1.081 -8.590 1.00 86.38 90 SER A CA 1
ATOM 651 C C . SER A 1 90 ? -2.925 -2.035 -7.740 1.00 86.38 90 SER A C 1
ATOM 653 O O . SER A 1 90 ? -4.047 -1.685 -7.388 1.00 86.38 90 SER A O 1
ATOM 655 N N . HIS A 1 91 ? -2.378 -3.193 -7.354 1.00 82.88 91 HIS A N 1
ATOM 656 C CA . HIS A 1 91 ? -3.035 -4.154 -6.464 1.00 82.88 91 HIS A CA 1
ATOM 657 C C . HIS A 1 91 ? -2.644 -3.964 -4.996 1.00 82.88 91 HIS A C 1
ATOM 659 O O . HIS A 1 91 ? -3.496 -4.050 -4.110 1.00 82.88 91 HIS A O 1
ATOM 665 N N . LEU A 1 92 ? -1.367 -3.677 -4.726 1.00 87.94 92 LEU A N 1
ATOM 666 C CA . LEU A 1 92 ? -0.861 -3.502 -3.366 1.00 87.94 92 LEU A CA 1
ATOM 667 C C . LEU A 1 92 ? -1.481 -2.290 -2.672 1.00 87.94 92 LEU A C 1
ATOM 669 O O . LEU A 1 92 ? -1.855 -2.378 -1.505 1.00 87.94 92 LEU A O 1
ATOM 673 N N . VAL A 1 93 ? -1.627 -1.165 -3.376 1.00 90.06 93 VAL A N 1
ATOM 674 C CA . VAL A 1 93 ? -2.160 0.065 -2.771 1.00 90.06 93 VAL A CA 1
ATOM 675 C C . VAL A 1 93 ? -3.604 -0.113 -2.265 1.00 90.06 93 VAL A C 1
ATOM 677 O O . VAL A 1 93 ? -3.862 0.225 -1.102 1.00 90.06 93 VAL A O 1
ATOM 680 N N . PRO A 1 94 ? -4.548 -0.668 -3.056 1.00 87.81 94 PRO A N 1
ATOM 681 C CA . PRO A 1 94 ? -5.883 -0.998 -2.561 1.00 87.81 94 PRO A CA 1
ATOM 682 C C . PRO A 1 94 ? -5.866 -2.031 -1.435 1.00 87.81 94 PRO A C 1
ATOM 684 O O . PRO A 1 94 ? -6.496 -1.804 -0.409 1.00 87.81 94 PRO A O 1
ATOM 687 N N . ALA A 1 95 ? -5.091 -3.110 -1.569 1.00 86.81 95 ALA A N 1
ATOM 688 C CA . ALA A 1 95 ? -5.050 -4.178 -0.573 1.00 86.81 95 ALA A CA 1
ATOM 689 C C . ALA A 1 95 ? -4.583 -3.685 0.811 1.00 86.81 95 ALA A C 1
ATOM 691 O O . ALA A 1 95 ? -5.190 -4.008 1.830 1.00 86.81 95 ALA A O 1
ATOM 692 N N . LEU A 1 96 ? -3.554 -2.832 0.849 1.00 90.31 96 LEU A N 1
ATOM 693 C CA . LEU A 1 96 ? -3.085 -2.179 2.077 1.00 90.31 96 LEU A CA 1
ATOM 694 C C . LEU A 1 96 ? -4.118 -1.191 2.642 1.00 90.31 96 LEU A C 1
ATOM 696 O O . LEU A 1 96 ? -4.226 -1.020 3.856 1.00 90.31 96 LEU A O 1
ATOM 700 N N . THR A 1 97 ? -4.887 -0.535 1.769 1.00 89.38 97 THR A N 1
ATOM 701 C CA . THR A 1 97 ? -5.965 0.374 2.182 1.00 89.38 97 THR A CA 1
ATOM 702 C C . THR A 1 97 ? -7.115 -0.394 2.825 1.00 89.38 97 THR A C 1
ATOM 704 O O . THR A 1 97 ? -7.623 0.024 3.866 1.00 89.38 97 THR A O 1
ATOM 707 N N . ASP A 1 98 ? -7.511 -1.514 2.228 1.00 87.81 98 ASP A N 1
ATOM 708 C CA . ASP A 1 98 ? -8.590 -2.354 2.736 1.00 87.81 98 ASP A CA 1
ATOM 709 C C . ASP A 1 98 ? -8.198 -3.026 4.051 1.00 87.81 98 ASP A C 1
ATOM 711 O O . ASP A 1 98 ? -8.988 -2.999 4.993 1.00 87.81 98 ASP A O 1
ATOM 715 N N . LEU A 1 99 ? -6.956 -3.508 4.168 1.00 88.94 99 LEU A N 1
ATOM 716 C CA . LEU A 1 99 ? -6.422 -4.040 5.421 1.00 88.94 99 LEU A CA 1
ATOM 717 C C . LEU A 1 99 ? -6.431 -2.987 6.540 1.00 88.94 99 LEU A C 1
ATOM 719 O O . LEU A 1 99 ? -6.938 -3.241 7.630 1.00 88.94 99 LEU A O 1
ATOM 723 N N . SER A 1 100 ? -5.927 -1.780 6.270 1.00 90.69 100 SER A N 1
ATOM 724 C CA . SER A 1 100 ? -5.931 -0.692 7.257 1.00 90.69 100 SER A CA 1
ATOM 725 C C . SER A 1 100 ? -7.355 -0.323 7.701 1.00 90.69 100 SER A C 1
ATOM 727 O O . SER A 1 100 ? -7.606 -0.118 8.890 1.00 90.69 100 SER A O 1
ATOM 729 N N . ARG A 1 101 ? -8.315 -0.294 6.765 1.00 89.19 101 ARG A N 1
ATOM 730 C CA . ARG A 1 101 ? -9.730 -0.020 7.065 1.00 89.19 101 ARG A CA 1
ATOM 731 C C . ARG A 1 101 ? -10.380 -1.141 7.877 1.00 89.19 101 ARG A C 1
ATOM 733 O O . ARG A 1 101 ? -11.173 -0.852 8.775 1.00 89.19 101 ARG A O 1
ATOM 740 N N . TYR A 1 102 ? -10.057 -2.392 7.561 1.00 88.38 102 TYR A N 1
ATOM 741 C CA . TYR A 1 102 ? -10.521 -3.556 8.309 1.00 88.38 102 TYR A CA 1
ATOM 742 C C . TYR A 1 102 ? -10.074 -3.464 9.771 1.00 88.38 102 TYR A C 1
ATOM 744 O O . TYR A 1 102 ? -10.921 -3.465 10.660 1.00 88.38 102 TYR A O 1
ATOM 752 N N . LEU A 1 103 ? -8.773 -3.263 10.010 1.00 90.00 103 LEU A N 1
ATOM 7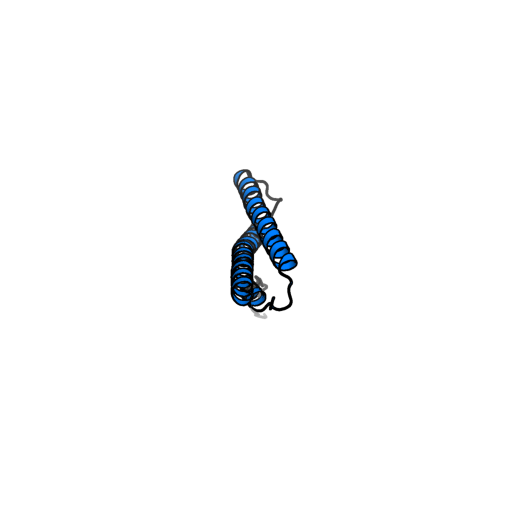53 C CA . LEU A 1 103 ? -8.209 -3.148 11.360 1.00 90.00 103 LEU A CA 1
ATOM 754 C C . LEU A 1 103 ? -8.819 -1.979 12.142 1.00 90.00 103 LEU A C 1
ATOM 756 O O . LEU A 1 103 ? -9.146 -2.124 13.316 1.00 90.00 103 LEU A O 1
ATOM 760 N N . LEU A 1 104 ? -9.044 -0.833 11.490 1.00 90.56 104 LEU A N 1
ATOM 761 C CA . LEU A 1 104 ? -9.722 0.299 12.126 1.00 90.56 104 LEU A CA 1
ATOM 762 C C . LEU A 1 104 ? -11.143 -0.063 12.582 1.00 90.56 104 LEU A C 1
ATOM 764 O O . LEU A 1 104 ? -11.557 0.321 13.675 1.00 90.56 104 LEU A O 1
ATOM 768 N N . THR A 1 105 ? -11.887 -0.779 11.739 1.00 89.12 105 THR A N 1
ATOM 769 C CA . THR A 1 105 ? -13.264 -1.196 12.036 1.00 89.12 105 THR A CA 1
ATOM 770 C C . THR A 1 105 ? -13.287 -2.201 13.185 1.00 89.12 105 THR A C 1
ATOM 772 O O . THR A 1 105 ? -14.100 -2.070 14.098 1.00 89.12 105 THR A O 1
ATOM 775 N N . ASP A 1 106 ? -12.361 -3.157 13.174 1.00 88.00 106 ASP A N 1
ATOM 776 C CA . ASP A 1 106 ? -12.214 -4.159 14.226 1.00 88.00 106 ASP A CA 1
ATOM 777 C C . ASP A 1 106 ? -11.866 -3.516 15.582 1.00 88.00 106 ASP A C 1
ATOM 779 O O . ASP A 1 106 ? -12.559 -3.734 16.576 1.00 88.00 106 ASP A O 1
ATOM 783 N N . LEU A 1 107 ? -10.892 -2.598 15.620 1.00 89.44 107 LEU A N 1
ATOM 784 C CA . LEU A 1 107 ? -10.550 -1.845 16.836 1.00 89.44 107 LEU A CA 1
ATOM 785 C C . LEU A 1 107 ? -11.731 -1.037 17.387 1.00 89.44 107 LEU A C 1
ATOM 787 O O . LEU A 1 107 ? -11.931 -0.953 18.603 1.00 89.44 107 LEU A O 1
ATOM 791 N N . GLN A 1 108 ? -12.529 -0.428 16.506 1.00 88.12 108 GLN A N 1
ATOM 792 C CA . GLN A 1 108 ? -13.739 0.286 16.914 1.00 88.12 108 GLN A CA 1
ATOM 793 C C . GLN A 1 108 ? -14.766 -0.663 17.539 1.00 88.12 108 GLN A C 1
ATOM 795 O O . GLN A 1 108 ? -15.352 -0.322 18.566 1.00 88.12 108 GLN A O 1
ATOM 800 N N . GLN A 1 109 ? -14.955 -1.855 16.969 1.00 86.38 109 GLN A N 1
ATOM 801 C CA . GLN A 1 109 ? -15.863 -2.866 17.512 1.00 86.38 109 GLN A CA 1
ATOM 802 C C . GLN A 1 109 ? -15.397 -3.377 18.878 1.00 86.38 109 GLN A C 1
ATOM 804 O O . GLN A 1 109 ? -16.197 -3.395 19.815 1.00 86.38 109 GLN A O 1
ATOM 809 N N . ARG A 1 110 ? -14.106 -3.691 19.041 1.00 85.44 110 ARG A N 1
ATOM 810 C CA . ARG A 1 110 ? -13.534 -4.114 20.334 1.00 85.44 110 ARG A CA 1
ATOM 811 C C . ARG A 1 110 ? -13.770 -3.078 21.431 1.00 85.44 110 ARG A C 1
ATOM 813 O O . ARG A 1 110 ? -14.198 -3.421 22.529 1.00 85.44 110 ARG A O 1
ATOM 820 N N . ARG A 1 111 ? -13.572 -1.793 21.124 1.00 78.06 111 ARG A N 1
ATOM 821 C CA . ARG A 1 111 ? -13.805 -0.692 22.076 1.00 78.06 111 ARG A CA 1
ATOM 822 C C . ARG A 1 111 ? -15.272 -0.492 22.455 1.00 78.06 111 ARG A C 1
ATOM 824 O O . ARG A 1 111 ? -15.537 -0.019 23.555 1.00 78.06 111 ARG A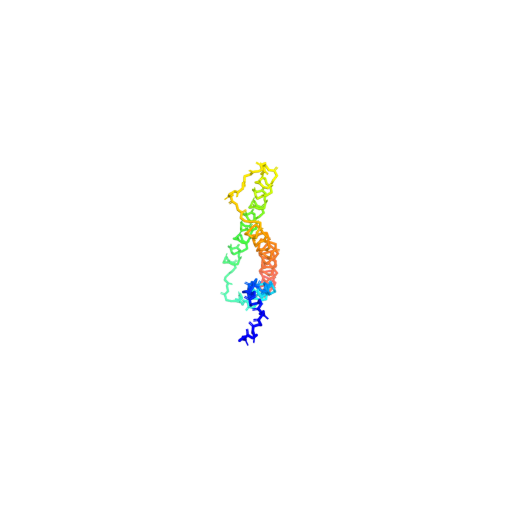 O 1
ATOM 831 N N . ILE A 1 112 ? -16.214 -0.836 21.575 1.00 71.44 112 ILE A N 1
ATOM 832 C CA . ILE A 1 112 ? -17.653 -0.794 21.882 1.00 71.44 112 ILE A CA 1
ATOM 833 C C . ILE A 1 112 ? -18.048 -1.940 22.824 1.00 71.44 112 ILE A C 1
ATOM 835 O O . ILE A 1 112 ? -18.919 -1.747 23.660 1.00 71.44 112 ILE A O 1
ATOM 839 N N . VAL A 1 113 ? -17.410 -3.109 22.718 1.00 64.81 113 VAL A N 1
ATOM 840 C CA . VAL A 1 113 ? -17.724 -4.294 23.543 1.00 64.81 113 VAL A CA 1
ATOM 841 C C . VAL A 1 113 ? -17.177 -4.190 24.976 1.00 64.81 113 VAL A C 1
ATOM 843 O O . VAL A 1 113 ? -17.681 -4.857 25.875 1.00 64.81 113 VAL A O 1
ATOM 846 N N . VAL A 1 114 ? -16.152 -3.364 25.205 1.00 59.78 114 VAL A N 1
ATOM 847 C CA . VAL A 1 114 ? -15.498 -3.207 26.520 1.00 59.78 114 VAL A CA 1
ATOM 848 C C . VAL A 1 114 ? -16.144 -2.107 27.389 1.00 59.78 114 VAL A C 1
ATOM 850 O O . VAL A 1 114 ? -15.872 -2.053 28.589 1.00 59.78 114 VAL A O 1
ATOM 853 N N . ASN A 1 115 ? -17.014 -1.265 26.817 1.00 50.47 115 ASN A N 1
ATOM 854 C CA . ASN A 1 115 ? -17.776 -0.219 27.525 1.00 50.47 115 ASN A CA 1
ATOM 855 C C . ASN A 1 115 ? -19.190 -0.677 27.898 1.00 50.47 115 ASN A C 1
ATOM 857 O O . ASN A 1 115 ? -19.678 -0.213 28.954 1.00 50.47 115 ASN A O 1
#